Protein AF-X0VGY3-F1 (afdb_monomer_lite)

Secondary structure (DSSP, 8-state):
--------------------S------------GGG--EEEEEEEE-TT-HHHHHHHHHHHHHHHHHHSTTEEEEEEEE-HHHH----

Organism: NCBI:txid412755

pLDDT: mean 72.33, std 18.66, range [38.19, 95.25]

Sequence (88 aa):
GFCIGLVTTAAVATALAPESSYAQEGFQFPQASPSERRIPVKIGVLAKRGPERCLEKWGPTSEYLSAEIRGRSFTIVPLGIASANTRR

Foldseek 3Di:
DDDDDDDDDDDDDDDDDPPDPPPDPDPPDPDDDPQQQAAEDEDEDAPVPDPVVVCVPCVVVQVVCPVVDRSYHYDYDHDYPVPPPPPD

Radius of gyration: 36.32 Å; chains: 1; bounding box: 34×52×111 Å

Structure (mmCIF, N/CA/C/O backbone):
data_AF-X0VGY3-F1
#
_entry.id   AF-X0VGY3-F1
#
loop_
_atom_site.group_PDB
_atom_site.id
_atom_site.type_symbol
_atom_site.label_atom_id
_atom_site.label_alt_id
_atom_site.label_comp_id
_atom_site.label_asym_id
_atom_site.label_entity_id
_atom_site.label_seq_id
_atom_site.pdbx_PDB_ins_code
_atom_site.Cartn_x
_atom_site.Cartn_y
_atom_site.Cartn_z
_atom_site.occupancy
_atom_site.B_iso_or_equiv
_atom_site.auth_seq_id
_atom_site.auth_comp_id
_atom_site.auth_asym_id
_atom_site.auth_atom_id
_atom_site.pdbx_PDB_model_num
ATOM 1 N N . GLY A 1 1 ? 16.754 -42.508 87.563 1.00 49.53 1 GLY A N 1
ATOM 2 C CA . GLY A 1 1 ? 16.756 -41.470 86.522 1.00 49.53 1 GLY A CA 1
ATOM 3 C C . GLY A 1 1 ? 15.756 -41.867 85.468 1.00 49.53 1 GLY A C 1
ATOM 4 O O . GLY A 1 1 ? 15.896 -42.955 84.929 1.00 49.53 1 GLY A O 1
ATOM 5 N N . PHE A 1 2 ? 14.730 -41.047 85.248 1.00 39.41 2 PHE A N 1
ATOM 6 C CA . PHE A 1 2 ? 13.760 -41.242 84.175 1.00 39.41 2 PHE A CA 1
ATOM 7 C C . PHE A 1 2 ? 13.093 -39.897 83.833 1.00 39.41 2 PHE A C 1
ATOM 9 O O . PHE A 1 2 ? 12.500 -39.260 84.696 1.00 39.41 2 PHE A O 1
ATOM 16 N N . CYS A 1 3 ? 13.281 -39.499 82.574 1.00 38.19 3 CYS A N 1
ATOM 17 C CA . CYS A 1 3 ? 12.321 -38.871 81.662 1.00 38.19 3 CYS A CA 1
ATOM 18 C C . CYS A 1 3 ? 11.702 -37.489 81.972 1.00 38.19 3 CYS A C 1
ATOM 20 O O . CYS A 1 3 ? 10.650 -37.351 82.582 1.00 38.19 3 CYS A O 1
ATOM 22 N N . ILE A 1 4 ? 12.388 -36.488 81.410 1.00 48.78 4 ILE A N 1
ATOM 23 C CA . ILE A 1 4 ? 11.939 -35.294 80.660 1.00 48.78 4 ILE A CA 1
ATOM 24 C C . ILE A 1 4 ? 10.481 -35.217 80.146 1.00 48.78 4 ILE A C 1
ATOM 26 O O . ILE A 1 4 ? 9.947 -36.189 79.619 1.00 48.78 4 ILE A O 1
ATOM 30 N N . GLY A 1 5 ? 9.950 -33.980 80.141 1.00 48.66 5 GLY A N 1
ATOM 31 C CA . GLY A 1 5 ? 8.878 -33.495 79.246 1.00 48.66 5 GLY A CA 1
ATOM 32 C C . GLY A 1 5 ? 7.696 -32.834 79.971 1.00 48.66 5 GLY A C 1
ATOM 33 O O . GLY A 1 5 ? 6.664 -33.463 80.143 1.00 48.66 5 GLY A O 1
ATOM 34 N N . LEU A 1 6 ? 7.868 -31.694 80.649 1.00 52.50 6 LEU A N 1
ATOM 35 C CA . LEU A 1 6 ? 7.610 -30.321 80.164 1.00 52.50 6 LEU A CA 1
ATOM 36 C C . LEU A 1 6 ? 6.216 -30.068 79.512 1.00 52.50 6 LEU A C 1
ATOM 38 O O . LEU A 1 6 ? 6.003 -30.402 78.353 1.00 52.50 6 LEU A O 1
ATOM 42 N N . VAL A 1 7 ? 5.371 -29.364 80.296 1.00 45.84 7 VAL A N 1
ATOM 43 C CA . VAL A 1 7 ? 4.454 -28.220 79.992 1.00 45.84 7 VAL A CA 1
ATOM 44 C C . VAL A 1 7 ? 3.350 -28.371 78.930 1.00 45.84 7 VAL A C 1
ATOM 46 O O . VAL A 1 7 ? 3.618 -28.618 77.764 1.00 45.84 7 VAL A O 1
ATOM 49 N N . THR A 1 8 ? 2.066 -28.334 79.341 1.00 48.31 8 THR A N 1
ATOM 50 C CA . THR A 1 8 ? 1.124 -27.166 79.359 1.00 48.31 8 THR A CA 1
ATOM 51 C C . THR A 1 8 ? 0.944 -26.505 77.981 1.00 48.31 8 THR A C 1
ATOM 53 O O . THR A 1 8 ? 1.919 -26.209 77.315 1.00 48.31 8 THR A O 1
ATOM 56 N N . THR A 1 9 ? -0.246 -26.184 77.464 1.00 51.72 9 THR A N 1
ATOM 57 C CA . THR A 1 9 ? -1.493 -25.729 78.101 1.00 51.72 9 THR A CA 1
ATOM 58 C C . THR A 1 9 ? -2.601 -25.666 77.042 1.00 51.72 9 THR A C 1
ATO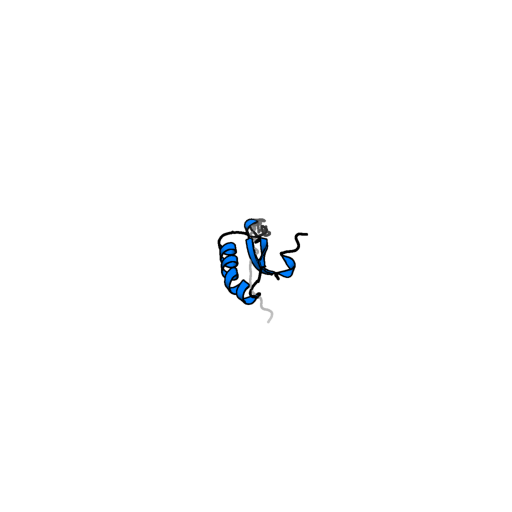M 60 O O . THR A 1 9 ? -2.319 -25.392 75.883 1.00 51.72 9 THR A O 1
ATOM 63 N N . ALA A 1 10 ? -3.842 -25.836 77.502 1.00 51.41 10 ALA A N 1
ATOM 64 C CA . ALA A 1 10 ? -5.075 -25.176 77.058 1.00 51.41 10 ALA A CA 1
ATOM 65 C C . ALA A 1 10 ? -5.380 -25.054 75.549 1.00 51.41 10 ALA A C 1
ATOM 67 O O . ALA A 1 10 ? -4.884 -24.185 74.837 1.00 51.41 10 ALA A O 1
ATOM 68 N N . ALA A 1 11 ? -6.373 -25.842 75.134 1.00 50.38 11 ALA A N 1
ATOM 69 C CA . ALA A 1 11 ? -7.231 -25.529 74.003 1.00 50.38 11 ALA A CA 1
ATOM 70 C C . ALA A 1 11 ? -7.970 -24.201 74.254 1.00 50.38 11 ALA A C 1
ATOM 72 O O . ALA A 1 11 ? -8.719 -24.081 75.224 1.00 50.38 11 ALA A O 1
ATOM 73 N N . VAL A 1 12 ? -7.789 -23.224 73.365 1.00 50.34 12 VAL A N 1
ATOM 74 C CA . VAL A 1 12 ? -8.671 -22.058 73.251 1.00 50.34 12 VAL A CA 1
ATOM 75 C C . VAL A 1 12 ? -9.255 -22.058 71.849 1.00 50.34 12 VAL A C 1
ATOM 77 O O . VAL A 1 12 ? -8.545 -21.976 70.848 1.00 50.34 12 VAL A O 1
ATOM 80 N N . ALA A 1 13 ? -10.574 -22.204 71.819 1.00 49.28 13 ALA A N 1
ATOM 81 C CA . ALA A 1 13 ? -11.406 -22.049 70.648 1.00 49.28 13 ALA A CA 1
ATOM 82 C C . ALA A 1 13 ? -11.417 -20.585 70.198 1.00 49.28 13 ALA A C 1
ATOM 84 O O . ALA A 1 13 ? -11.694 -19.699 71.002 1.00 49.28 13 ALA A O 1
ATOM 85 N N . THR A 1 14 ? -11.228 -20.361 68.901 1.00 54.66 14 THR A N 1
ATOM 86 C CA . THR A 1 14 ? -11.669 -19.135 68.239 1.00 54.66 14 THR A CA 1
ATOM 87 C C . THR A 1 14 ? -12.411 -19.535 66.975 1.00 54.66 14 THR A C 1
ATOM 89 O O . THR A 1 14 ? -11.821 -19.864 65.949 1.00 54.66 14 THR A O 1
ATOM 92 N N . ALA A 1 15 ? 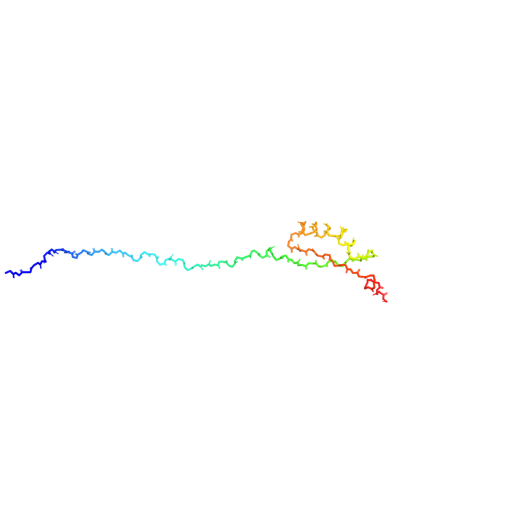-13.737 -19.544 67.099 1.00 52.12 15 ALA A N 1
ATOM 93 C CA . ALA A 1 15 ? -14.650 -19.436 65.981 1.00 52.12 15 ALA A CA 1
ATOM 94 C C . ALA A 1 15 ? -14.432 -18.073 65.312 1.00 52.12 15 ALA A C 1
ATOM 96 O O . ALA A 1 15 ? -14.600 -17.038 65.956 1.00 52.12 15 ALA A O 1
ATOM 97 N N . LEU A 1 16 ? -14.080 -18.077 64.030 1.00 59.44 16 LEU A N 1
ATOM 98 C CA . LEU A 1 16 ? -14.216 -16.921 63.152 1.00 59.44 16 LEU A CA 1
ATOM 99 C C . LEU A 1 16 ? -14.957 -17.384 61.900 1.00 59.44 16 LEU A C 1
ATOM 101 O O . LEU A 1 16 ? -14.696 -18.460 61.364 1.00 59.44 16 LEU A O 1
ATOM 105 N N . ALA A 1 17 ? -15.964 -16.593 61.549 1.00 56.25 17 ALA A N 1
ATOM 106 C CA . ALA A 1 17 ? -16.942 -16.808 60.497 1.00 56.25 17 ALA A CA 1
ATOM 107 C C . ALA A 1 17 ? -16.301 -17.128 59.132 1.00 56.25 17 ALA A C 1
ATOM 109 O O . ALA A 1 17 ? -15.156 -16.739 58.893 1.00 56.25 17 ALA A O 1
ATOM 110 N N . PRO A 1 18 ? -17.031 -17.777 58.202 1.00 51.59 18 PRO A N 1
ATOM 111 C CA . PRO A 1 18 ? -16.623 -17.779 56.808 1.00 51.59 18 PRO A CA 1
ATOM 112 C C . PRO A 1 18 ? -16.656 -16.333 56.302 1.00 51.59 18 PRO A C 1
ATOM 114 O O . PRO A 1 18 ? -17.714 -15.779 56.001 1.00 51.59 18 PRO A O 1
ATOM 117 N N . GLU A 1 19 ? -15.481 -15.712 56.255 1.00 56.97 19 GLU A N 1
ATOM 118 C CA . GLU A 1 19 ? -15.243 -14.472 55.536 1.00 56.97 19 GLU A CA 1
ATOM 119 C C . GLU A 1 19 ? -15.635 -14.725 54.082 1.00 56.97 19 GLU A C 1
ATOM 121 O O . GLU A 1 19 ? -14.957 -15.440 53.350 1.00 56.97 19 GLU A O 1
ATOM 126 N N . SER A 1 20 ? -16.778 -14.160 53.703 1.00 48.41 20 SER A N 1
ATOM 127 C CA . SER A 1 20 ? -17.036 -13.672 52.357 1.00 48.41 20 SER A CA 1
ATOM 128 C C . SER A 1 20 ? -16.652 -14.649 51.237 1.00 48.41 20 SER A C 1
ATOM 130 O O . SER A 1 20 ? -15.592 -14.551 50.617 1.00 48.41 20 SER A O 1
ATOM 132 N N . SER A 1 21 ? -17.577 -15.549 50.890 1.00 55.28 21 SER A N 1
ATOM 133 C CA . SER A 1 21 ? -17.569 -16.261 49.603 1.00 55.28 21 SER A CA 1
ATOM 134 C C . SER A 1 21 ? -17.942 -15.301 48.458 1.00 55.28 21 SER A C 1
ATOM 136 O O . SER A 1 21 ? -18.905 -15.486 47.726 1.00 55.28 21 SER A O 1
ATOM 138 N N . TYR A 1 22 ? -17.176 -14.221 48.342 1.00 59.12 22 TYR A N 1
ATOM 139 C CA . TYR A 1 22 ? -17.122 -13.332 47.189 1.00 59.12 22 TYR A CA 1
ATOM 140 C C . TYR A 1 22 ? -15.653 -13.152 46.787 1.00 59.12 22 TYR A C 1
ATOM 142 O O . TYR A 1 22 ? -15.205 -12.060 46.444 1.00 59.12 22 TYR A O 1
ATOM 150 N N . ALA A 1 23 ? -14.871 -14.232 46.857 1.00 55.19 23 ALA A N 1
ATOM 151 C CA . ALA A 1 23 ? -13.587 -14.291 46.184 1.00 55.19 23 ALA A CA 1
ATOM 152 C C . ALA A 1 23 ? -13.870 -14.493 44.694 1.00 55.19 23 ALA A C 1
ATOM 154 O O . ALA A 1 23 ? -14.326 -15.542 44.250 1.00 55.19 23 ALA A O 1
ATOM 155 N N . GLN A 1 24 ? -13.683 -13.396 43.980 1.00 59.62 24 GLN A N 1
ATOM 156 C CA . GLN A 1 24 ? -13.918 -13.174 42.568 1.00 59.62 24 GLN A CA 1
ATOM 157 C C . GLN A 1 24 ? -13.381 -14.317 41.697 1.00 59.62 24 GLN A C 1
ATOM 159 O O . GLN A 1 24 ? -12.190 -14.372 41.393 1.00 59.62 24 GLN A O 1
ATOM 164 N N . GLU A 1 25 ? -14.268 -15.185 41.214 1.00 56.25 25 GLU A N 1
ATOM 165 C CA . GLU A 1 25 ? -13.992 -15.875 39.961 1.00 56.25 25 GLU A CA 1
ATOM 166 C C . GLU A 1 25 ? -14.051 -14.808 38.872 1.00 56.25 25 GLU A C 1
ATOM 168 O O . GLU A 1 25 ? -15.097 -14.213 38.606 1.00 56.25 25 GLU A O 1
ATOM 173 N N . GLY A 1 26 ? -12.876 -14.464 38.349 1.00 54.62 26 GLY A N 1
ATOM 174 C CA . GLY A 1 26 ? -12.685 -13.372 37.412 1.00 54.62 26 GLY A CA 1
ATOM 175 C C . GLY A 1 26 ? -13.643 -13.473 36.233 1.00 54.62 26 GLY A C 1
ATOM 176 O O . GLY A 1 26 ? -13.439 -14.258 35.308 1.00 54.62 26 GLY A O 1
ATOM 177 N N . PHE A 1 27 ? -14.665 -12.620 36.235 1.00 61.00 27 PHE A N 1
ATOM 178 C CA . PHE A 1 27 ? -15.431 -12.322 35.040 1.00 61.00 27 PHE A CA 1
ATOM 179 C C . PHE A 1 27 ? -14.546 -11.469 34.131 1.00 61.00 27 PHE A C 1
ATOM 181 O O . PHE A 1 27 ? -14.533 -10.238 34.191 1.00 61.00 27 PHE A O 1
ATOM 188 N N . GLN A 1 28 ? -13.743 -12.148 33.317 1.00 61.16 28 GLN A N 1
ATOM 189 C CA . GLN A 1 28 ? -12.983 -11.512 32.258 1.00 61.16 28 GLN A CA 1
ATOM 190 C C . GLN A 1 28 ? -13.981 -11.017 31.208 1.00 61.16 28 GLN A C 1
ATOM 192 O O . GLN A 1 28 ? -14.444 -11.780 30.360 1.00 61.16 28 GLN A O 1
ATOM 197 N N . PHE A 1 29 ? -14.317 -9.727 31.249 1.00 57.78 29 PHE A N 1
ATOM 198 C CA . PHE A 1 29 ? -14.977 -9.073 30.124 1.00 57.78 29 PHE A CA 1
ATOM 199 C C . PHE A 1 29 ? -14.102 -9.293 28.881 1.00 57.78 29 PHE A C 1
ATOM 201 O O . PHE A 1 29 ? -12.915 -8.951 28.945 1.00 57.78 29 PHE A O 1
ATOM 208 N N . PRO A 1 30 ? -14.615 -9.856 27.769 1.00 59.78 30 PRO A N 1
ATOM 209 C CA . PRO A 1 30 ? -13.825 -9.987 26.557 1.00 59.78 30 PRO A CA 1
ATOM 210 C C . PRO A 1 30 ? -13.373 -8.593 26.115 1.00 59.78 30 PRO A C 1
ATOM 212 O O . PRO A 1 30 ? -14.158 -7.752 25.679 1.00 59.78 30 PRO A O 1
ATOM 215 N N . GLN A 1 31 ? -12.080 -8.351 26.309 1.00 62.22 31 GLN A N 1
ATOM 216 C CA . GLN A 1 31 ? -11.380 -7.138 25.936 1.00 62.22 31 GLN A CA 1
ATOM 217 C C . GLN A 1 31 ? -11.259 -7.102 24.413 1.00 62.22 31 GLN A C 1
ATOM 219 O O . GLN A 1 31 ? -10.455 -7.822 23.831 1.00 62.22 31 GLN A O 1
ATOM 224 N N . ALA A 1 32 ? -12.084 -6.278 23.781 1.00 62.53 32 ALA A N 1
ATOM 225 C CA . ALA A 1 32 ? -11.744 -5.449 22.629 1.00 62.53 32 ALA A CA 1
ATOM 226 C C . ALA A 1 32 ? -12.991 -4.640 22.289 1.00 62.53 32 ALA A C 1
ATOM 228 O O . ALA A 1 32 ? -14.064 -5.197 22.037 1.00 62.53 32 ALA A O 1
ATOM 229 N N . SER A 1 33 ? -12.854 -3.319 22.268 1.00 57.72 33 SER A N 1
ATOM 230 C CA . SER A 1 33 ? -13.901 -2.470 21.723 1.00 57.72 33 SER A CA 1
ATOM 231 C C . SER A 1 33 ? -14.164 -2.897 20.262 1.00 57.72 33 SER A C 1
ATOM 233 O O . SER A 1 33 ? -13.213 -3.119 19.503 1.00 57.72 33 SER A O 1
ATOM 235 N N . PRO A 1 34 ? -15.422 -3.026 19.800 1.00 61.22 34 PRO A N 1
ATOM 236 C CA . PRO A 1 34 ? -15.704 -3.367 18.401 1.00 61.22 34 PRO A CA 1
ATOM 237 C C . PRO A 1 34 ? -15.181 -2.302 17.414 1.00 61.22 34 PRO A C 1
ATOM 239 O O . PRO A 1 34 ? -15.158 -2.538 16.206 1.00 61.22 34 PRO A O 1
ATOM 242 N N . SER A 1 35 ? -14.728 -1.150 17.923 1.00 57.84 35 SER A N 1
ATOM 243 C CA . SER A 1 35 ? -14.123 -0.040 17.186 1.00 57.84 35 SER A CA 1
ATOM 244 C C . SER A 1 35 ? -12.689 -0.272 16.687 1.00 57.84 35 SER A C 1
ATOM 246 O O . SER A 1 35 ? -12.226 0.516 15.865 1.00 57.84 35 SER A O 1
ATOM 248 N N . GLU A 1 36 ? -11.989 -1.335 17.100 1.00 60.56 36 GLU A N 1
ATOM 249 C CA . GLU A 1 36 ? -10.583 -1.570 16.702 1.00 60.56 36 GLU A CA 1
ATOM 250 C C . GLU A 1 36 ? -10.369 -2.558 15.553 1.00 60.56 36 GLU A C 1
ATOM 252 O O . GLU A 1 36 ? -9.232 -2.83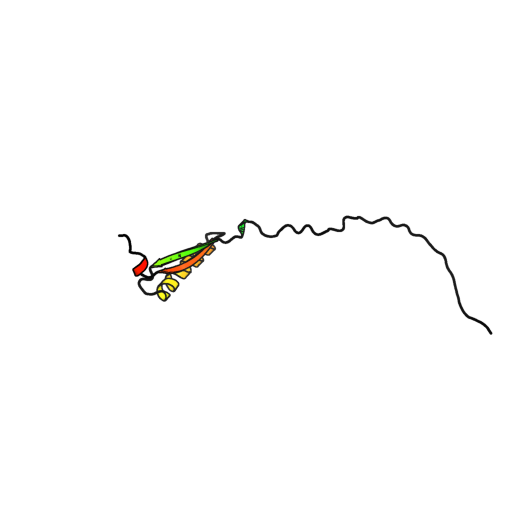1 15.163 1.00 60.56 36 GLU A O 1
ATOM 257 N N . ARG A 1 37 ? -11.440 -3.039 14.912 1.00 69.06 37 ARG A N 1
ATOM 258 C CA . ARG A 1 37 ? -11.293 -3.803 13.668 1.00 69.06 37 ARG A CA 1
ATOM 259 C C . ARG A 1 37 ? -10.933 -2.872 12.512 1.00 69.06 37 ARG A C 1
ATOM 261 O O . ARG A 1 37 ? -11.808 -2.365 11.816 1.00 69.06 37 ARG A O 1
ATOM 268 N N . ARG A 1 38 ? -9.630 -2.661 12.298 1.00 79.69 38 ARG A N 1
ATOM 269 C CA . ARG A 1 38 ? -9.111 -2.003 11.093 1.00 79.69 38 ARG A CA 1
ATOM 270 C C . ARG A 1 38 ? -9.424 -2.868 9.877 1.00 79.69 38 ARG A C 1
ATOM 272 O O . ARG A 1 38 ? -8.877 -3.956 9.734 1.00 79.69 38 ARG A O 1
ATOM 279 N N . ILE A 1 39 ? -10.310 -2.389 9.011 1.00 89.94 39 ILE A N 1
ATOM 280 C CA . ILE A 1 39 ? -10.647 -3.075 7.763 1.00 89.94 39 ILE A CA 1
ATOM 281 C C . ILE A 1 39 ? -9.519 -2.803 6.754 1.00 89.94 39 ILE A C 1
ATOM 283 O O . ILE A 1 39 ? -9.297 -1.633 6.426 1.00 89.94 39 ILE A O 1
ATOM 287 N N . PRO A 1 40 ? -8.811 -3.835 6.256 1.00 90.25 40 PRO A N 1
ATOM 288 C CA . PRO A 1 40 ? -7.783 -3.652 5.243 1.00 90.25 40 PRO A CA 1
ATOM 289 C C . PRO A 1 40 ? -8.415 -3.384 3.875 1.00 90.25 40 PRO A C 1
ATOM 291 O O . PRO A 1 40 ? -9.216 -4.171 3.372 1.00 90.25 40 PRO A O 1
ATOM 294 N N . VAL A 1 41 ? -8.027 -2.275 3.254 1.00 92.12 41 VAL A N 1
ATOM 295 C CA . VAL A 1 41 ? -8.496 -1.808 1.950 1.00 92.12 41 VAL A CA 1
ATOM 296 C C . VAL A 1 41 ? -7.309 -1.740 0.993 1.00 92.12 41 VAL A C 1
ATOM 298 O O . VAL A 1 41 ? -6.303 -1.083 1.258 1.00 92.12 41 VAL A O 1
ATOM 301 N N . LYS A 1 42 ? -7.426 -2.416 -0.151 1.00 92.75 42 LYS A N 1
ATOM 302 C CA . LYS A 1 42 ? -6.412 -2.394 -1.211 1.00 92.75 42 LYS A CA 1
ATOM 303 C C . LYS A 1 42 ? -6.798 -1.360 -2.262 1.00 92.75 42 LYS A C 1
ATOM 305 O O . LYS A 1 42 ? -7.903 -1.414 -2.794 1.00 92.75 42 LYS A O 1
ATOM 310 N N . ILE A 1 43 ? -5.885 -0.450 -2.580 1.00 91.44 43 ILE A N 1
ATOM 311 C CA . ILE A 1 43 ? -6.066 0.556 -3.628 1.00 91.44 43 ILE A CA 1
ATOM 312 C C . ILE A 1 43 ? -5.229 0.135 -4.832 1.00 91.44 43 ILE A C 1
ATOM 314 O O . ILE A 1 43 ? -4.000 0.138 -4.773 1.00 91.44 43 ILE A O 1
ATOM 318 N N . GLY A 1 44 ? -5.897 -0.231 -5.924 1.00 91.00 44 GLY A N 1
ATOM 319 C CA . GLY A 1 44 ? -5.241 -0.522 -7.193 1.00 91.00 44 GLY A CA 1
ATOM 320 C C . GLY A 1 44 ? -4.821 0.767 -7.892 1.00 91.00 44 GLY A C 1
ATOM 321 O O . GLY A 1 44 ? -5.680 1.565 -8.260 1.00 91.00 44 GLY A O 1
ATOM 322 N N . VAL A 1 45 ? -3.519 0.972 -8.094 1.00 90.00 45 VAL A N 1
ATOM 323 C CA . VAL A 1 45 ? -2.992 2.172 -8.759 1.00 90.00 45 VAL A CA 1
ATOM 324 C C . VAL A 1 45 ? -2.267 1.789 -10.036 1.00 90.00 45 VAL A C 1
ATOM 326 O O . VAL A 1 45 ? -1.407 0.914 -10.035 1.00 90.00 45 VAL A O 1
ATOM 329 N N . LEU A 1 46 ? -2.582 2.475 -11.132 1.00 90.00 46 LEU A N 1
ATOM 330 C CA . LEU A 1 46 ? -1.934 2.245 -12.417 1.00 90.00 46 LEU A CA 1
ATOM 331 C C . LEU A 1 46 ? -0.464 2.670 -12.397 1.00 90.00 46 LEU A C 1
ATOM 333 O O . LEU A 1 46 ? -0.123 3.854 -12.458 1.00 90.00 46 L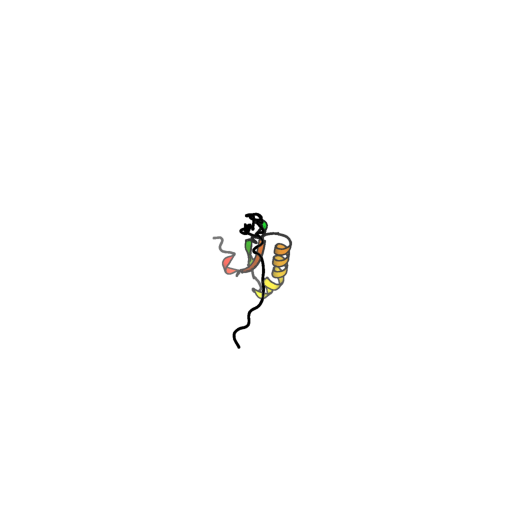EU A O 1
ATOM 337 N N . ALA A 1 47 ? 0.420 1.680 -12.393 1.00 88.25 47 ALA A N 1
ATOM 338 C CA . ALA A 1 47 ? 1.859 1.861 -12.328 1.00 88.25 47 ALA A CA 1
ATOM 339 C C . ALA A 1 47 ? 2.464 2.128 -13.718 1.00 88.25 47 ALA A C 1
ATOM 341 O O . ALA A 1 47 ? 3.307 1.379 -14.207 1.00 88.25 47 ALA A O 1
ATOM 342 N N . LYS A 1 48 ? 2.049 3.223 -14.378 1.00 83.25 48 LYS A N 1
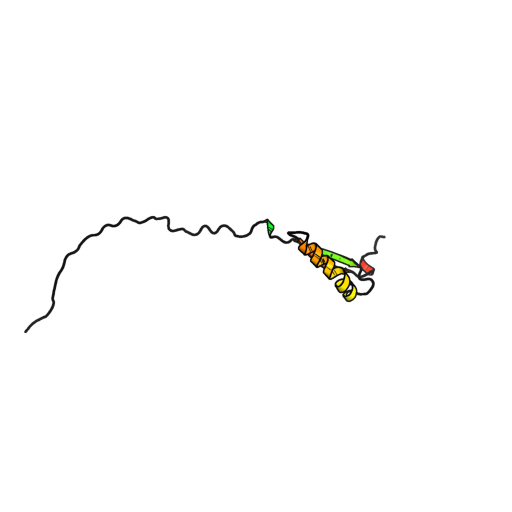ATOM 343 C CA . LYS A 1 48 ? 2.491 3.568 -15.750 1.00 83.25 48 LYS A CA 1
ATOM 344 C C . LYS A 1 48 ? 4.014 3.676 -15.908 1.00 83.25 48 LYS A C 1
ATOM 346 O O . LYS A 1 48 ? 4.525 3.461 -17.000 1.00 83.25 48 LYS A O 1
ATOM 351 N N . ARG A 1 49 ? 4.731 4.043 -14.842 1.00 85.62 49 ARG A N 1
ATOM 352 C CA . ARG A 1 49 ? 6.197 4.203 -14.822 1.00 85.62 49 ARG A CA 1
ATOM 353 C C . ARG A 1 49 ? 6.901 3.150 -13.954 1.00 85.62 49 ARG A C 1
ATOM 355 O O . ARG A 1 49 ? 7.992 3.416 -13.466 1.00 85.62 49 ARG A O 1
ATOM 362 N N . GLY A 1 50 ? 6.261 2.002 -13.741 1.00 88.62 50 GLY A N 1
ATOM 363 C CA . GLY A 1 50 ? 6.769 0.937 -12.878 1.00 88.62 50 GLY A CA 1
ATOM 364 C C . GLY A 1 50 ? 6.247 1.010 -11.436 1.00 88.62 50 GLY A C 1
ATOM 365 O O . GLY A 1 50 ? 5.745 2.057 -11.000 1.00 88.62 50 GLY A O 1
ATOM 366 N N . PRO A 1 51 ? 6.304 -0.116 -10.707 1.00 89.31 51 PRO A N 1
ATOM 367 C CA . PRO A 1 51 ? 5.769 -0.234 -9.354 1.00 89.31 51 PRO A CA 1
ATOM 368 C C . PRO A 1 51 ? 6.550 0.594 -8.325 1.00 89.31 51 PRO A C 1
ATOM 370 O O . PRO A 1 51 ? 5.939 1.137 -7.410 1.00 89.31 51 PRO A O 1
ATOM 373 N N . GLU A 1 52 ? 7.856 0.790 -8.496 1.00 91.88 52 GLU A N 1
ATOM 374 C CA . GLU A 1 52 ? 8.709 1.536 -7.559 1.00 91.88 52 GLU A CA 1
ATOM 375 C C . GLU A 1 52 ? 8.295 3.010 -7.507 1.00 91.88 52 GLU A C 1
ATOM 377 O O . GLU A 1 52 ? 8.000 3.551 -6.443 1.00 91.88 52 GLU A O 1
ATOM 382 N N . ARG A 1 53 ? 8.158 3.641 -8.683 1.00 90.62 53 ARG A N 1
ATOM 383 C CA . ARG A 1 53 ? 7.661 5.022 -8.811 1.00 90.62 53 ARG A CA 1
ATOM 384 C C . ARG A 1 53 ? 6.207 5.167 -8.367 1.00 90.62 53 ARG A C 1
ATOM 386 O O . ARG A 1 53 ? 5.792 6.257 -7.979 1.00 90.62 53 ARG A O 1
ATOM 393 N N . CYS A 1 54 ? 5.419 4.098 -8.467 1.00 92.25 54 CYS A N 1
ATOM 394 C CA . CYS A 1 54 ? 4.050 4.079 -7.968 1.00 92.25 54 CYS A CA 1
ATOM 395 C C . CYS A 1 54 ? 4.040 4.139 -6.438 1.00 92.25 54 CYS A C 1
ATOM 397 O O . CYS A 1 54 ? 3.358 4.986 -5.870 1.00 92.25 54 CYS A O 1
ATOM 399 N N . LEU A 1 55 ? 4.820 3.284 -5.780 1.00 91.81 55 LEU A N 1
ATOM 400 C CA . LEU A 1 55 ? 4.908 3.246 -4.323 1.00 91.81 55 LEU A CA 1
ATOM 401 C C . LEU A 1 55 ? 5.526 4.528 -3.754 1.00 91.81 55 LEU A C 1
ATOM 403 O O . LEU A 1 55 ? 4.993 5.064 -2.792 1.00 91.81 55 LEU A O 1
ATOM 407 N N . GLU A 1 56 ? 6.562 5.078 -4.391 1.00 94.31 56 GLU A N 1
ATOM 408 C CA . GLU A 1 56 ? 7.180 6.352 -3.986 1.00 94.31 56 GLU A CA 1
ATOM 409 C C . GLU A 1 56 ? 6.159 7.503 -3.949 1.00 94.31 56 GLU A C 1
ATOM 411 O O . GLU A 1 56 ? 6.144 8.305 -3.021 1.00 94.31 56 GLU A O 1
ATOM 416 N N . LYS A 1 57 ? 5.274 7.577 -4.952 1.00 92.31 57 LYS A N 1
ATOM 417 C CA . LYS A 1 57 ? 4.294 8.667 -5.065 1.00 92.31 57 LYS A CA 1
ATOM 418 C C . LYS A 1 57 ? 3.028 8.443 -4.249 1.00 92.31 57 LYS A C 1
ATOM 420 O O . LYS A 1 57 ? 2.493 9.394 -3.692 1.00 92.31 57 LYS A O 1
ATOM 425 N N . TRP A 1 58 ? 2.522 7.213 -4.230 1.00 93.81 58 TRP A N 1
ATOM 426 C CA . TRP A 1 58 ? 1.217 6.884 -3.647 1.00 93.81 58 TRP A CA 1
ATOM 427 C C . TRP A 1 58 ? 1.312 6.288 -2.240 1.00 93.81 58 TRP A C 1
ATOM 429 O O . TRP A 1 58 ? 0.305 6.238 -1.536 1.00 93.81 58 TRP A O 1
ATOM 439 N N . GLY A 1 59 ? 2.504 5.875 -1.801 1.00 92.75 59 GLY A N 1
ATOM 440 C CA . GLY A 1 59 ? 2.775 5.439 -0.429 1.00 92.75 59 GLY A CA 1
ATOM 441 C C . GLY A 1 59 ? 2.341 6.479 0.609 1.00 92.75 59 GLY A C 1
ATOM 442 O O . GLY A 1 59 ? 1.478 6.152 1.429 1.00 92.75 59 GLY A O 1
ATOM 443 N N . PRO A 1 60 ? 2.784 7.750 0.502 1.00 95.25 60 PRO A N 1
ATOM 444 C CA . PRO A 1 60 ? 2.352 8.816 1.410 1.00 95.25 60 PRO A CA 1
ATOM 445 C C . PRO A 1 60 ? 0.831 9.016 1.430 1.00 95.25 60 PRO A C 1
ATOM 447 O O . PRO A 1 60 ? 0.247 9.315 2.468 1.00 95.25 60 PRO A O 1
ATOM 450 N N . THR A 1 61 ? 0.151 8.799 0.299 1.00 93.38 61 THR A N 1
ATOM 451 C CA . THR A 1 61 ? -1.316 8.854 0.235 1.00 93.38 61 THR A CA 1
ATOM 452 C C . THR A 1 61 ? -1.957 7.731 1.047 1.00 93.38 61 THR A C 1
ATOM 454 O O . THR A 1 61 ? -2.931 7.973 1.754 1.00 93.38 61 THR A O 1
ATOM 457 N N . SER A 1 62 ? -1.426 6.506 0.985 1.00 93.19 62 SER A N 1
ATOM 458 C CA . SER A 1 62 ? -1.953 5.397 1.794 1.00 93.19 62 SER A CA 1
ATOM 459 C C . SER A 1 62 ? -1.737 5.593 3.292 1.00 93.19 62 SER A C 1
ATOM 461 O O . SER A 1 62 ? -2.620 5.252 4.083 1.00 93.19 62 SER A O 1
ATOM 463 N N . GLU A 1 63 ? -0.611 6.193 3.677 1.00 93.62 63 GLU A N 1
ATOM 464 C CA . GLU A 1 63 ? -0.323 6.558 5.064 1.00 93.62 63 GLU A CA 1
ATOM 465 C C . GLU A 1 63 ? -1.287 7.638 5.550 1.00 93.62 63 GLU A C 1
ATOM 467 O O . GLU A 1 63 ? -1.935 7.457 6.581 1.00 93.62 63 GLU A O 1
ATOM 472 N N . TYR A 1 64 ? -1.468 8.701 4.759 1.00 94.75 64 TYR A N 1
ATOM 473 C CA . TYR A 1 64 ? -2.414 9.773 5.058 1.00 94.75 64 TYR A CA 1
ATOM 474 C C . TYR A 1 64 ? -3.841 9.242 5.241 1.00 94.75 64 TYR A C 1
ATOM 476 O O . TYR A 1 64 ? -4.472 9.505 6.260 1.00 94.75 64 TYR A O 1
ATOM 484 N N . LEU A 1 65 ? -4.336 8.418 4.312 1.00 91.94 65 LEU A N 1
ATOM 485 C CA . LEU A 1 65 ? -5.680 7.837 4.409 1.00 91.94 65 LEU A CA 1
ATOM 486 C C . LEU A 1 65 ? -5.836 6.916 5.625 1.00 91.94 65 LEU A C 1
ATOM 488 O O . LEU A 1 65 ? -6.902 6.878 6.236 1.00 91.94 65 LEU A O 1
ATOM 492 N N . SER A 1 66 ? -4.780 6.182 5.987 1.00 91.12 66 SER A N 1
ATOM 493 C CA . SER A 1 66 ? -4.784 5.309 7.168 1.00 91.12 66 SER A CA 1
ATOM 494 C C . SER A 1 66 ? -4.741 6.097 8.481 1.00 91.12 66 SER A C 1
ATOM 496 O O . SER A 1 66 ? -5.242 5.611 9.495 1.00 91.12 66 SER A O 1
ATOM 498 N N . ALA A 1 67 ? -4.143 7.290 8.476 1.00 91.62 67 ALA A N 1
ATOM 499 C CA . ALA A 1 67 ? -4.121 8.198 9.618 1.00 91.62 67 ALA A CA 1
ATOM 500 C C . ALA A 1 67 ? -5.454 8.949 9.776 1.00 91.62 67 ALA A C 1
ATOM 502 O O . ALA A 1 67 ? -5.968 9.061 10.889 1.00 91.62 67 ALA A O 1
ATOM 503 N N . GLU A 1 68 ? -6.030 9.415 8.666 1.00 93.81 68 GLU A N 1
ATOM 504 C CA . GLU A 1 68 ? -7.258 10.214 8.649 1.00 93.81 68 GLU A CA 1
ATOM 505 C C . GLU A 1 68 ? -8.504 9.353 8.918 1.00 93.81 68 GLU A C 1
ATOM 507 O O . GLU A 1 68 ? -9.383 9.710 9.706 1.00 93.81 68 GLU A O 1
ATOM 512 N N . ILE A 1 69 ? -8.585 8.170 8.300 1.00 89.88 69 ILE A N 1
ATOM 513 C CA . ILE A 1 69 ? -9.777 7.324 8.363 1.00 89.88 69 ILE A CA 1
ATOM 514 C C . ILE A 1 69 ? -9.601 6.245 9.433 1.00 89.88 69 ILE A C 1
ATOM 516 O O . ILE A 1 69 ? -9.073 5.154 9.201 1.00 89.88 69 ILE A O 1
ATOM 520 N N . ARG A 1 70 ? -10.136 6.520 10.625 1.00 88.44 70 ARG A N 1
A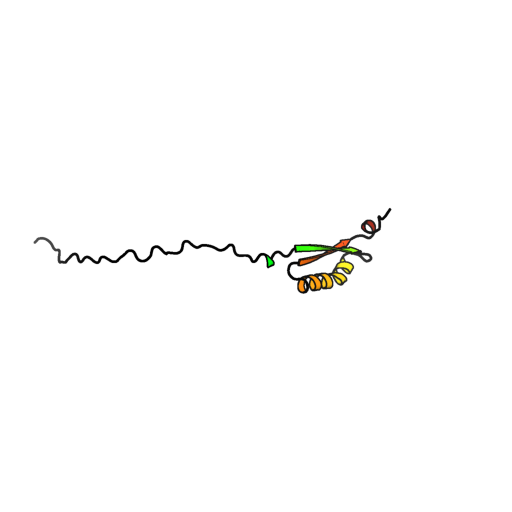TOM 521 C CA . ARG A 1 70 ? -10.127 5.562 11.739 1.00 88.44 70 ARG A CA 1
ATOM 522 C C . ARG A 1 70 ? -10.861 4.263 11.379 1.00 88.44 70 ARG A C 1
ATOM 524 O O . ARG A 1 70 ? -11.926 4.253 10.755 1.00 88.44 70 ARG A O 1
ATOM 531 N N . GLY A 1 71 ? -10.287 3.137 11.800 1.00 88.25 71 GLY A N 1
ATOM 532 C CA . GLY A 1 71 ? -10.854 1.804 11.569 1.00 88.25 71 GLY A CA 1
ATOM 533 C C . GLY A 1 71 ? -10.653 1.257 10.152 1.00 88.25 71 GLY A C 1
ATOM 534 O O . GLY A 1 71 ? -11.263 0.247 9.807 1.00 88.25 71 GLY A O 1
ATOM 535 N N . ARG A 1 72 ? -9.812 1.884 9.319 1.00 89.12 72 ARG A N 1
ATOM 536 C CA . ARG A 1 72 ? -9.387 1.334 8.024 1.00 89.12 72 ARG A CA 1
ATOM 537 C C . ARG A 1 72 ? -7.870 1.396 7.892 1.00 89.12 72 ARG A C 1
ATOM 539 O O . ARG A 1 72 ? -7.220 2.244 8.494 1.00 89.12 72 ARG A O 1
ATOM 546 N N . SER A 1 73 ? -7.306 0.462 7.139 1.00 89.81 73 SER A N 1
ATOM 547 C CA . SER A 1 73 ? -5.901 0.479 6.737 1.00 89.81 73 SER A CA 1
ATOM 548 C C . SER A 1 73 ? -5.827 0.393 5.223 1.00 89.81 73 SER A C 1
ATOM 550 O O . SER A 1 73 ? -6.499 -0.437 4.619 1.00 89.81 73 SER A O 1
ATOM 552 N N . PHE A 1 74 ? -5.035 1.259 4.601 1.00 93.12 74 PHE A N 1
ATOM 553 C CA . PHE A 1 74 ? -4.918 1.313 3.149 1.00 93.12 74 PHE A CA 1
ATOM 554 C C . PHE A 1 74 ? -3.575 0.752 2.698 1.00 93.12 74 PHE A C 1
ATOM 556 O O . PHE A 1 74 ? -2.539 1.012 3.303 1.00 93.12 74 PHE A O 1
ATOM 563 N N . THR A 1 75 ? -3.583 -0.015 1.611 1.00 92.75 75 THR A N 1
ATOM 564 C CA . THR A 1 75 ? -2.367 -0.545 0.984 1.00 92.75 75 THR A CA 1
ATOM 565 C C . THR A 1 75 ? -2.420 -0.302 -0.516 1.00 92.75 75 THR A C 1
ATOM 567 O O . THR A 1 75 ? -3.400 -0.665 -1.172 1.00 92.75 75 THR A O 1
ATOM 570 N N . ILE A 1 76 ? -1.365 0.300 -1.067 1.00 93.69 76 ILE A N 1
ATOM 571 C CA . ILE A 1 76 ? -1.235 0.509 -2.511 1.00 93.69 76 ILE A CA 1
ATOM 572 C C . ILE A 1 76 ? -0.823 -0.798 -3.182 1.00 93.69 76 ILE A C 1
ATOM 574 O O . ILE A 1 76 ? 0.170 -1.417 -2.806 1.00 93.69 76 ILE A O 1
ATOM 578 N N . VAL A 1 77 ? -1.573 -1.193 -4.207 1.00 92.69 77 VAL A N 1
ATOM 579 C CA . VAL A 1 77 ? -1.256 -2.326 -5.074 1.00 92.69 77 VAL A CA 1
ATOM 580 C C . VAL A 1 77 ? -0.987 -1.781 -6.478 1.00 92.69 77 VAL A C 1
ATOM 582 O O . VAL A 1 77 ? -1.922 -1.326 -7.143 1.00 92.69 77 VAL A O 1
ATOM 585 N N . PRO A 1 78 ? 0.273 -1.800 -6.944 1.00 90.25 78 PRO A N 1
ATOM 586 C CA . PRO A 1 78 ? 0.608 -1.427 -8.311 1.00 90.25 78 PRO A CA 1
ATOM 587 C C . PRO A 1 78 ? -0.090 -2.365 -9.302 1.00 90.25 78 PRO A C 1
ATOM 589 O O . PRO A 1 78 ? 0.103 -3.579 -9.268 1.00 90.25 78 PRO A O 1
ATOM 592 N N . LEU A 1 79 ? -0.900 -1.804 -10.195 1.00 89.88 79 LEU A N 1
ATOM 593 C CA . LEU A 1 79 ? -1.554 -2.516 -11.286 1.00 89.88 79 LEU A CA 1
ATOM 594 C C . LEU A 1 79 ? -0.864 -2.185 -12.608 1.00 89.88 79 LEU A C 1
ATOM 596 O O . LEU A 1 79 ? -0.555 -1.025 -12.902 1.00 89.88 79 LEU A O 1
ATOM 600 N N . GLY A 1 80 ? -0.635 -3.216 -13.420 1.00 80.56 80 GLY A N 1
ATOM 601 C CA . GLY A 1 80 ? -0.145 -3.055 -14.783 1.00 80.56 80 GLY A CA 1
ATOM 602 C C . GLY A 1 80 ? -1.210 -2.441 -15.693 1.00 80.56 80 GLY A C 1
ATOM 603 O O . GLY A 1 80 ? -2.405 -2.662 -15.517 1.00 80.56 80 GLY A O 1
ATOM 604 N N . ILE A 1 81 ? -0.776 -1.704 -16.717 1.00 68.06 81 ILE A N 1
ATOM 605 C CA . ILE A 1 81 ? -1.677 -1.089 -17.711 1.00 68.06 81 ILE A CA 1
ATOM 606 C C . ILE A 1 81 ? -2.552 -2.142 -18.417 1.00 68.06 81 ILE A C 1
ATOM 608 O O . ILE A 1 81 ? -3.687 -1.846 -18.786 1.00 68.06 81 ILE A O 1
ATOM 612 N N . ALA A 1 82 ? -2.060 -3.377 -18.550 1.00 65.06 82 ALA A N 1
ATOM 613 C CA . ALA A 1 82 ? -2.781 -4.476 -19.188 1.00 65.06 82 ALA A CA 1
ATOM 614 C C . ALA A 1 82 ? -4.126 -4.812 -18.514 1.00 65.06 82 ALA A C 1
ATOM 616 O O . ALA A 1 82 ? -5.048 -5.244 -19.202 1.00 65.06 82 ALA A O 1
ATOM 617 N N . SER A 1 83 ? -4.273 -4.598 -17.199 1.00 54.12 83 SER A N 1
ATOM 618 C CA . SER A 1 83 ? -5.488 -4.992 -16.472 1.00 54.12 83 SER A CA 1
ATOM 619 C C . SER A 1 83 ? -6.559 -3.901 -16.379 1.00 54.12 83 SER A C 1
ATOM 621 O O . SER A 1 83 ? -7.722 -4.227 -16.164 1.00 54.12 83 SER A O 1
ATOM 623 N N . ALA A 1 84 ? -6.223 -2.619 -16.565 1.00 58.38 84 ALA A N 1
ATOM 624 C CA . ALA A 1 84 ? -7.166 -1.522 -16.305 1.00 58.38 84 ALA A CA 1
ATOM 625 C C . ALA A 1 84 ? -8.018 -1.081 -17.508 1.00 58.38 84 ALA A C 1
ATOM 627 O O . ALA A 1 84 ? -9.010 -0.383 -17.313 1.00 58.38 84 ALA A O 1
ATOM 628 N N . ASN A 1 85 ? -7.656 -1.475 -18.735 1.00 53.41 85 ASN A N 1
ATOM 629 C CA . ASN A 1 85 ? -8.295 -0.986 -19.967 1.00 53.41 85 ASN A CA 1
ATOM 630 C C . ASN A 1 85 ? -9.115 -2.034 -20.740 1.00 53.41 85 ASN A C 1
ATOM 632 O O . ASN A 1 85 ? -9.557 -1.753 -21.850 1.00 53.41 85 ASN A O 1
ATOM 636 N N . THR A 1 86 ? -9.396 -3.209 -20.170 1.00 50.38 86 THR A N 1
ATOM 637 C CA . THR A 1 86 ? -10.394 -4.121 -20.760 1.00 50.38 86 THR A CA 1
ATOM 638 C C . THR A 1 86 ? -11.800 -3.670 -20.354 1.00 50.38 86 THR A C 1
ATOM 640 O O . THR A 1 86 ? -12.452 -4.258 -19.499 1.00 50.38 86 THR A O 1
ATOM 643 N N . ARG A 1 87 ? -12.266 -2.573 -20.958 1.00 54.72 87 ARG A N 1
ATOM 644 C CA . ARG A 1 87 ? -13.690 -2.393 -21.254 1.00 54.72 87 ARG A CA 1
ATOM 645 C C . ARG A 1 87 ? -13.846 -2.723 -22.732 1.00 54.72 87 ARG A C 1
ATOM 647 O O . ARG A 1 87 ? -13.446 -1.924 -23.575 1.00 54.72 87 ARG A O 1
ATOM 654 N N . ARG A 1 88 ? -14.320 -3.935 -23.012 1.00 46.91 88 ARG A N 1
ATOM 655 C CA . ARG A 1 88 ? -14.873 -4.281 -24.321 1.00 46.91 88 ARG A CA 1
ATOM 656 C C . ARG A 1 88 ? -16.348 -3.912 -24.330 1.00 46.91 88 ARG A C 1
ATOM 658 O O . ARG A 1 88 ? -16.960 -4.024 -23.244 1.00 46.91 88 ARG A O 1
#